Protein AF-E1IDQ9-F1 (afdb_monomer)

Foldseek 3Di:
DKDWDQDPVQWIKIKDKDFPPDPAPWKAKAKPVQQLARPPWTFDDDPTIGITIDTGHFPEEMEIWMDGPVHDIHQPDDPCPPDPPDDDDRYHYHYDDPVVSVVSNVVD

Nearest PDB structures (foldseek):
  4aee-assembly1_A  TM=8.688E-01  e=1.301E-02  Staphylothermus marinus
  4aef-assembly1_A  TM=7.727E-01  e=9.274E-02  Pyrococcus furiosus
  6l7e-assembly1_B  TM=5.095E-01  e=9.444E-01  Photorhabdus luminescens
  7a3s-assembly1_A-2  TM=4.352E-01  e=3.295E+00  Dengue virus 3 Philippines/H87/1956
  5omz-assembly1_A  TM=4.041E-01  e=3.105E+00  Zika virus

pLDDT: mean 88.4, std 11.55, range [47.47, 97.19]

Secondary structure (DSSP, 8-state):
-EEEEE-TTSEEEEEEEEETTS--S-EEEEEGGGTT-SSS-BPEE-SSEEEEEEEEETT-EEEEEEEETTTEEE-------PPTTPPPPSSEEEEPPHHHHHHHHHT-

Structure (mmCIF, N/CA/C/O backbone):
data_AF-E1IDQ9-F1
#
_entry.id   AF-E1IDQ9-F1
#
loop_
_atom_site.group_PDB
_atom_site.id
_atom_site.type_symbol
_atom_site.label_atom_id
_atom_site.label_alt_id
_atom_site.label_comp_id
_atom_site.label_asym_id
_atom_site.label_entity_id
_atom_site.label_seq_id
_atom_site.pdbx_PDB_ins_code
_atom_site.Cartn_x
_atom_site.Cartn_y
_atom_site.Cartn_z
_atom_site.occupancy
_atom_site.B_iso_or_equiv
_atom_site.auth_seq_id
_atom_site.auth_comp_id
_atom_site.auth_asym_id
_atom_site.auth_atom_id
_atom_site.pdbx_PDB_model_num
ATOM 1 N N . MET A 1 1 ? 6.573 6.480 0.973 1.00 85.88 1 MET A N 1
ATOM 2 C CA . MET A 1 1 ? 5.813 7.313 1.951 1.00 85.88 1 MET A CA 1
ATOM 3 C C . MET A 1 1 ? 4.349 6.879 2.018 1.00 85.88 1 MET A C 1
ATOM 5 O O . MET A 1 1 ? 3.839 6.357 1.033 1.00 85.88 1 MET A O 1
ATOM 9 N N . ILE A 1 2 ? 3.665 7.122 3.141 1.00 89.81 2 ILE A N 1
ATOM 10 C CA . ILE A 1 2 ? 2.228 6.842 3.305 1.00 89.81 2 ILE A CA 1
ATOM 11 C C . ILE A 1 2 ? 1.517 8.106 3.791 1.00 89.81 2 ILE A C 1
ATOM 13 O O . ILE A 1 2 ? 1.965 8.728 4.752 1.00 89.81 2 ILE A O 1
ATOM 17 N N . LEU A 1 3 ? 0.406 8.467 3.147 1.00 90.31 3 LEU A N 1
ATOM 18 C CA . LEU A 1 3 ? -0.467 9.569 3.564 1.00 90.31 3 LEU A CA 1
ATOM 19 C C . LEU A 1 3 ? -1.819 9.023 4.013 1.00 90.31 3 LEU A C 1
ATOM 21 O O . LEU A 1 3 ? -2.325 8.067 3.430 1.00 90.31 3 LEU A O 1
ATOM 25 N N . GLN A 1 4 ? -2.414 9.643 5.029 1.00 92.81 4 GLN A N 1
ATOM 26 C CA . GLN A 1 4 ? -3.706 9.235 5.575 1.00 92.81 4 GLN A CA 1
ATOM 27 C C . GLN A 1 4 ? -4.637 10.438 5.674 1.00 92.81 4 GLN A C 1
ATOM 29 O O . GLN A 1 4 ? -4.255 11.474 6.216 1.00 92.81 4 GLN A O 1
ATOM 34 N N . LEU A 1 5 ? -5.856 10.286 5.162 1.00 92.81 5 LEU A N 1
ATOM 35 C CA . LEU A 1 5 ? -6.905 11.296 5.216 1.00 92.81 5 LEU A CA 1
ATOM 36 C C . LEU A 1 5 ? -8.163 10.684 5.852 1.00 92.81 5 LEU A C 1
ATOM 38 O O . LEU A 1 5 ? -8.767 9.803 5.234 1.00 92.81 5 LEU A O 1
ATOM 42 N N . PRO A 1 6 ? -8.569 11.126 7.056 1.00 93.62 6 PRO A N 1
ATOM 43 C CA . PRO A 1 6 ? -9.844 10.730 7.644 1.00 93.62 6 PRO A CA 1
ATOM 44 C C . PRO A 1 6 ? -11.011 11.110 6.730 1.00 93.62 6 PRO A C 1
ATOM 46 O O . PRO A 1 6 ? -11.033 12.202 6.158 1.00 93.62 6 PRO A O 1
ATOM 49 N N . LEU A 1 7 ? -11.980 10.213 6.599 1.00 94.31 7 LEU A N 1
ATOM 50 C CA . LEU A 1 7 ? -13.176 10.405 5.791 1.00 94.31 7 LEU A CA 1
ATOM 51 C C . LEU A 1 7 ? -14.397 10.689 6.684 1.00 94.31 7 LEU A C 1
ATOM 53 O O . LEU A 1 7 ? -14.427 10.266 7.841 1.00 94.31 7 LEU A O 1
ATOM 57 N N . PRO A 1 8 ? -15.445 11.360 6.162 1.00 95.38 8 PRO A N 1
ATOM 58 C CA . PRO A 1 8 ? -16.647 11.674 6.942 1.00 95.38 8 PRO A CA 1
ATOM 59 C C . PRO A 1 8 ? -17.394 10.449 7.490 1.00 95.38 8 PRO A C 1
ATOM 61 O O . PRO A 1 8 ? -18.164 10.578 8.435 1.00 95.38 8 PRO A O 1
ATOM 64 N N . ASN A 1 9 ? -17.187 9.272 6.896 1.00 94.12 9 ASN A N 1
ATOM 65 C CA . ASN A 1 9 ? -17.813 8.015 7.306 1.00 94.12 9 ASN A CA 1
ATOM 66 C C . ASN A 1 9 ? -17.052 7.282 8.430 1.00 94.12 9 ASN A C 1
ATOM 68 O O . ASN A 1 9 ? -17.475 6.202 8.825 1.00 94.12 9 ASN A O 1
ATOM 72 N N . GLY A 1 10 ? -15.943 7.842 8.927 1.00 92.94 10 GLY A N 1
ATOM 73 C CA . GLY A 1 10 ? -15.105 7.229 9.962 1.00 92.94 10 GLY A CA 1
ATOM 74 C C . GLY A 1 10 ? -13.993 6.318 9.434 1.00 92.94 10 GLY A C 1
ATOM 75 O O . GLY A 1 10 ? -13.118 5.939 10.210 1.00 92.94 10 GLY A O 1
ATOM 76 N N . ASP A 1 11 ? -13.970 6.014 8.134 1.00 96.31 11 ASP A N 1
ATOM 77 C CA . ASP A 1 11 ? -12.841 5.327 7.504 1.00 96.31 11 ASP A CA 1
ATOM 78 C C . ASP A 1 11 ? -11.698 6.303 7.195 1.00 96.31 11 ASP A C 1
ATOM 80 O O . ASP A 1 11 ? -11.785 7.520 7.386 1.00 96.31 11 ASP A O 1
ATOM 84 N N . VAL A 1 12 ? -10.598 5.763 6.684 1.00 96.38 12 VAL A N 1
ATOM 85 C CA . VAL A 1 12 ? -9.394 6.512 6.345 1.00 96.38 12 VAL A CA 1
ATOM 86 C C . VAL A 1 12 ? -8.981 6.170 4.922 1.00 96.38 12 VAL A C 1
ATOM 88 O O . VAL A 1 12 ? -8.746 5.010 4.584 1.00 96.38 12 VAL A O 1
ATOM 91 N N . ALA A 1 13 ? -8.849 7.193 4.081 1.00 96.62 13 ALA A N 1
ATOM 92 C CA . ALA A 1 13 ? -8.197 7.052 2.789 1.00 96.62 13 ALA A CA 1
ATOM 93 C C . ALA A 1 13 ? -6.678 7.020 2.994 1.00 96.62 13 ALA A C 1
ATOM 95 O O . ALA A 1 13 ? -6.083 8.006 3.434 1.00 96.62 13 ALA A O 1
ATOM 96 N N . VAL A 1 14 ? -6.055 5.893 2.660 1.00 95.50 14 VAL A N 1
ATOM 97 C CA . VAL A 1 14 ? -4.614 5.663 2.775 1.00 95.50 14 VAL A CA 1
ATOM 98 C C . VAL A 1 14 ? -3.994 5.654 1.383 1.00 95.50 14 VAL A C 1
ATOM 100 O O . VAL A 1 14 ? -4.370 4.848 0.531 1.00 95.50 14 VAL A O 1
ATOM 103 N N . TYR A 1 15 ? -3.044 6.556 1.154 1.00 94.19 15 TYR A N 1
ATOM 104 C CA . TYR A 1 15 ? -2.286 6.662 -0.089 1.00 94.19 15 TYR A CA 1
ATOM 105 C C . TYR A 1 15 ? -0.882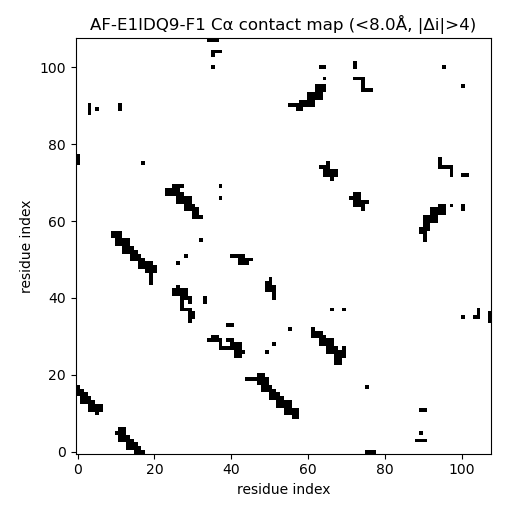 6.114 0.130 1.00 94.19 15 TYR A C 1
ATOM 107 O O . TYR A 1 15 ? -0.113 6.649 0.931 1.00 94.19 15 TYR A O 1
ATOM 115 N N . PHE A 1 16 ? -0.550 5.063 -0.605 1.00 93.88 16 PHE A N 1
ATOM 116 C CA . PHE A 1 16 ? 0.779 4.475 -0.662 1.00 93.88 16 PHE A CA 1
ATOM 117 C C . PHE A 1 16 ? 1.523 5.095 -1.826 1.00 93.88 16 PHE A C 1
ATOM 119 O O . PHE A 1 16 ? 0.989 5.126 -2.934 1.00 93.88 16 PHE A O 1
ATOM 126 N N . ARG A 1 17 ? 2.736 5.590 -1.579 1.00 92.38 17 ARG A N 1
ATOM 127 C CA . ARG A 1 17 ? 3.550 6.247 -2.600 1.00 92.38 17 ARG A CA 1
ATOM 128 C C . ARG A 1 17 ? 4.982 5.750 -2.591 1.00 92.38 17 ARG A C 1
ATOM 130 O O . ARG A 1 17 ? 5.631 5.784 -1.542 1.00 92.38 17 ARG A O 1
ATOM 137 N N . LEU A 1 18 ? 5.481 5.407 -3.772 1.00 91.50 18 LEU A N 1
ATOM 138 C CA . LEU A 1 18 ? 6.899 5.171 -4.035 1.00 91.50 18 LEU A CA 1
ATOM 139 C C . LEU A 1 18 ? 7.414 6.192 -5.055 1.00 91.50 18 LEU A C 1
ATOM 141 O O . LEU A 1 18 ? 6.658 6.548 -5.958 1.00 91.50 18 LEU A O 1
ATOM 145 N N . PRO A 1 19 ? 8.657 6.690 -4.936 1.00 92.06 19 PRO A N 1
ATOM 146 C CA . PRO A 1 19 ? 9.228 7.608 -5.922 1.00 92.06 19 PRO A CA 1
ATOM 147 C C . PRO A 1 19 ? 9.181 7.025 -7.338 1.00 92.06 19 PRO A C 1
ATOM 149 O O . PRO A 1 19 ? 9.529 5.866 -7.535 1.00 92.06 19 PRO A O 1
ATOM 152 N N . ALA A 1 20 ? 8.812 7.832 -8.335 1.00 91.88 20 ALA A N 1
ATOM 153 C CA . ALA A 1 20 ? 8.865 7.434 -9.748 1.00 91.88 20 ALA A CA 1
ATOM 154 C C . ALA A 1 20 ? 10.305 7.258 -10.272 1.00 91.88 20 ALA A C 1
ATOM 156 O O . ALA A 1 20 ? 10.503 6.765 -11.374 1.00 91.88 20 ALA A O 1
ATOM 157 N N . THR A 1 21 ? 11.317 7.644 -9.487 1.00 90.94 21 THR A N 1
ATOM 158 C CA . THR A 1 21 ? 12.738 7.475 -9.821 1.00 90.94 21 THR A CA 1
ATOM 159 C C . THR A 1 21 ? 13.237 6.040 -9.666 1.00 90.94 21 THR A C 1
ATOM 161 O O . THR A 1 21 ? 14.367 5.759 -10.061 1.00 90.94 21 THR A O 1
ATOM 164 N N . ILE A 1 22 ? 12.454 5.144 -9.054 1.00 89.38 22 ILE A N 1
ATOM 165 C CA . ILE A 1 22 ? 12.795 3.719 -9.040 1.00 89.38 22 ILE A CA 1
ATOM 166 C C . ILE A 1 22 ? 12.656 3.162 -10.458 1.00 89.38 22 ILE A C 1
ATOM 168 O O . ILE A 1 22 ? 11.694 3.474 -11.159 1.00 89.38 22 ILE A O 1
ATOM 172 N N . TRP A 1 23 ? 13.607 2.330 -10.875 1.00 89.06 23 TRP A N 1
ATOM 173 C CA . TRP A 1 23 ? 13.472 1.589 -12.123 1.00 89.06 23 TRP A CA 1
ATOM 174 C C . TRP A 1 23 ? 12.482 0.448 -11.891 1.00 89.06 23 TRP A C 1
ATOM 176 O O . TRP A 1 23 ? 12.806 -0.502 -11.184 1.00 89.06 23 TRP A O 1
ATOM 186 N N . ALA A 1 24 ? 11.278 0.580 -12.440 1.00 92.50 24 ALA A N 1
ATOM 187 C CA . ALA A 1 24 ? 10.216 -0.413 -12.351 1.00 92.50 24 ALA A CA 1
ATOM 188 C C . ALA A 1 24 ? 9.287 -0.290 -13.563 1.00 92.50 24 ALA A C 1
ATOM 190 O O . ALA A 1 24 ? 8.926 0.824 -13.948 1.00 92.50 24 ALA A O 1
ATOM 191 N N . ASP A 1 25 ? 8.846 -1.416 -14.111 1.00 93.38 25 ASP A N 1
ATOM 192 C CA . ASP A 1 25 ? 7.761 -1.484 -15.094 1.00 93.38 25 ASP A CA 1
ATOM 193 C C . ASP A 1 25 ? 6.401 -1.661 -14.403 1.00 93.38 25 ASP A C 1
ATOM 195 O O . ASP A 1 25 ? 5.371 -1.160 -14.866 1.00 93.38 25 ASP A O 1
ATOM 199 N N . LYS A 1 26 ? 6.382 -2.374 -13.271 1.00 94.75 26 LYS A N 1
ATOM 200 C CA . LYS A 1 26 ? 5.191 -2.623 -12.460 1.00 94.75 26 LYS A CA 1
ATOM 201 C C . LYS A 1 26 ? 5.512 -2.529 -10.982 1.00 94.75 26 LYS A C 1
ATOM 203 O O . LYS A 1 26 ? 6.501 -3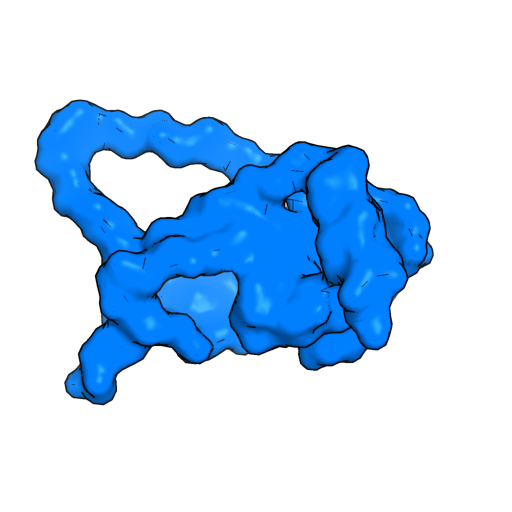.068 -10.498 1.00 94.75 26 LYS A O 1
ATOM 208 N N . VAL A 1 27 ? 4.580 -1.952 -10.235 1.00 95.44 27 VAL A N 1
ATOM 209 C CA . VAL A 1 27 ? 4.630 -1.949 -8.776 1.00 95.44 27 VAL A CA 1
ATOM 210 C C . VAL A 1 27 ? 3.289 -2.420 -8.235 1.00 95.44 27 VAL A C 1
ATOM 212 O O . VAL A 1 27 ? 2.238 -1.897 -8.605 1.00 95.44 27 VAL A O 1
ATOM 215 N N . GLN A 1 28 ? 3.324 -3.421 -7.365 1.00 96.25 28 GLN A N 1
ATOM 216 C CA . GLN A 1 28 ? 2.159 -4.010 -6.716 1.00 96.25 28 GLN A CA 1
ATOM 217 C C . GLN A 1 28 ? 2.210 -3.704 -5.226 1.00 96.25 28 GLN A C 1
ATOM 219 O O . GLN A 1 28 ? 3.242 -3.877 -4.575 1.00 96.25 28 GLN A O 1
ATOM 224 N N . LEU A 1 29 ? 1.084 -3.263 -4.681 1.00 96.12 29 LEU A N 1
ATOM 225 C CA . LEU A 1 29 ? 0.901 -3.122 -3.248 1.00 96.12 29 LEU A CA 1
ATOM 226 C C . LEU A 1 29 ? 0.302 -4.424 -2.701 1.00 96.12 29 LEU A C 1
ATOM 228 O O . LEU A 1 29 ? -0.757 -4.863 -3.142 1.00 96.12 29 LEU A O 1
ATOM 232 N N . VAL A 1 30 ? 0.963 -5.042 -1.727 1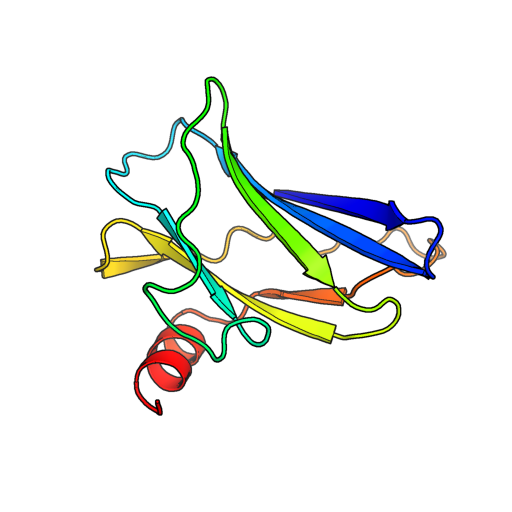.00 95.75 30 VAL A N 1
ATOM 233 C CA . VAL A 1 30 ? 0.579 -6.355 -1.191 1.00 95.75 30 VAL A CA 1
ATOM 234 C C . VAL A 1 30 ? 0.413 -6.256 0.318 1.00 95.75 30 VAL A C 1
ATOM 236 O O . VAL A 1 30 ? 1.259 -5.666 0.984 1.00 95.75 30 VAL A O 1
ATOM 239 N N . GLY A 1 31 ? -0.659 -6.811 0.886 1.00 95.12 31 GLY A N 1
ATOM 240 C CA . GLY A 1 31 ? -0.847 -6.763 2.335 1.00 95.12 31 GLY A CA 1
ATOM 241 C C . GLY A 1 31 ? -2.136 -7.395 2.841 1.00 95.12 31 GLY A C 1
ATOM 242 O O . GLY A 1 31 ? -2.884 -8.035 2.104 1.00 95.12 31 GLY A O 1
ATOM 243 N N . ASP A 1 32 ? -2.418 -7.195 4.125 1.00 95.62 32 ASP A N 1
ATOM 244 C CA . ASP A 1 32 ? -3.577 -7.807 4.790 1.00 95.62 32 ASP A CA 1
ATOM 245 C C . ASP A 1 32 ? -4.910 -7.418 4.116 1.00 95.62 32 ASP A C 1
ATOM 247 O O . ASP A 1 32 ? -5.791 -8.259 3.944 1.00 95.62 32 ASP A O 1
ATOM 251 N N . PHE A 1 33 ? -5.029 -6.171 3.648 1.00 95.25 33 PHE A N 1
ATOM 252 C CA . PHE A 1 33 ? -6.224 -5.621 2.986 1.00 95.25 33 PHE A CA 1
ATOM 253 C C . PHE A 1 33 ? -6.582 -6.295 1.653 1.00 95.25 33 PHE A C 1
ATOM 255 O O . PHE A 1 33 ? -7.731 -6.216 1.229 1.00 95.25 33 PHE A O 1
ATOM 262 N N . ASN A 1 34 ? -5.627 -6.944 0.980 1.00 95.38 34 ASN A N 1
ATOM 263 C CA . ASN A 1 34 ? -5.871 -7.684 -0.262 1.00 95.38 34 ASN A CA 1
ATOM 264 C C . ASN A 1 34 ? -5.537 -9.174 -0.131 1.00 95.38 34 ASN A C 1
ATOM 266 O O . ASN A 1 34 ? -5.397 -9.875 -1.134 1.00 95.38 34 ASN A O 1
ATOM 270 N N . GLY A 1 35 ? -5.398 -9.660 1.106 1.00 94.81 35 GLY A N 1
ATOM 271 C CA . GLY A 1 35 ? -5.088 -11.054 1.378 1.00 94.81 35 GLY A CA 1
ATOM 272 C C . GLY A 1 35 ? -3.735 -11.500 0.834 1.00 94.81 35 GLY A C 1
ATOM 273 O O . GLY A 1 35 ? -3.613 -12.659 0.458 1.00 94.81 35 GLY A O 1
ATOM 274 N N . TRP A 1 36 ? -2.747 -10.605 0.784 1.00 94.88 36 TRP A N 1
ATOM 275 C CA . TRP A 1 36 ? -1.402 -10.873 0.265 1.00 94.88 36 TRP A CA 1
ATOM 276 C C . TRP A 1 36 ? -1.344 -11.259 -1.220 1.00 94.88 36 TRP A C 1
ATOM 278 O O . TRP A 1 36 ? -0.375 -11.867 -1.670 1.00 94.88 36 TRP A O 1
ATOM 288 N N . SER A 1 37 ? -2.348 -10.860 -2.004 1.00 94.62 37 SER A N 1
ATOM 289 C CA . SER A 1 37 ? -2.336 -11.055 -3.455 1.00 94.62 37 SER A CA 1
ATOM 290 C C . SER A 1 37 ? -1.327 -10.130 -4.137 1.00 94.62 37 SER A C 1
ATOM 292 O O . SER A 1 37 ? -1.360 -8.911 -3.962 1.00 94.62 37 SER A O 1
ATOM 294 N N . THR A 1 38 ? -0.473 -10.708 -4.983 1.00 94.12 38 THR A N 1
ATOM 295 C CA . THR A 1 38 ? 0.536 -9.985 -5.773 1.00 94.12 38 THR A CA 1
ATOM 296 C C . THR A 1 38 ? -0.031 -9.298 -7.015 1.00 94.12 38 THR A C 1
ATOM 298 O O . THR A 1 38 ? 0.713 -8.639 -7.729 1.00 94.12 38 THR A O 1
ATOM 301 N N . GLN A 1 39 ? -1.331 -9.446 -7.290 1.00 93.81 39 GLN A N 1
ATOM 302 C CA . GLN A 1 39 ? -1.973 -8.914 -8.501 1.00 93.81 39 GLN A CA 1
ATOM 303 C C . GLN A 1 39 ? -3.205 -8.048 -8.206 1.00 93.81 39 GLN A C 1
ATOM 305 O O . GLN A 1 39 ? -3.707 -7.364 -9.095 1.00 93.81 39 GLN A O 1
ATOM 310 N N . ALA A 1 40 ? -3.724 -8.078 -6.974 1.00 95.56 40 ALA A N 1
ATOM 311 C CA . ALA A 1 40 ? -4.992 -7.430 -6.642 1.00 95.56 40 ALA A CA 1
ATOM 312 C C . ALA A 1 40 ? -4.912 -5.898 -6.581 1.00 95.56 40 ALA A C 1
ATOM 314 O O . ALA A 1 40 ? -5.930 -5.231 -6.770 1.00 95.56 40 ALA A O 1
ATOM 315 N N . THR A 1 41 ? -3.732 -5.333 -6.310 1.00 96.31 41 THR A N 1
ATOM 316 C CA . THR A 1 41 ? -3.582 -3.890 -6.072 1.00 96.31 41 THR A CA 1
ATOM 317 C C . THR A 1 41 ? -2.378 -3.312 -6.830 1.00 96.31 41 THR A C 1
ATOM 319 O O . THR A 1 4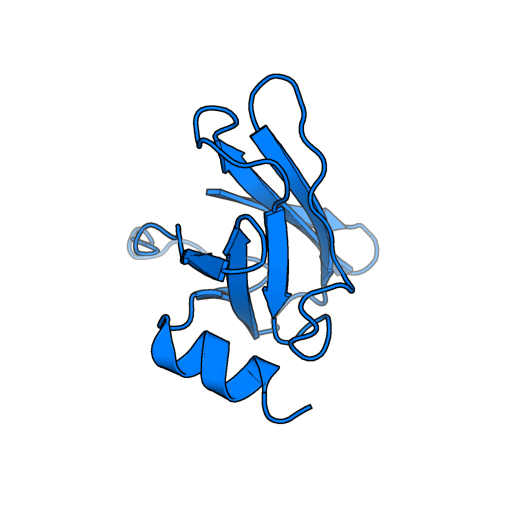1 ? -1.364 -2.972 -6.212 1.00 96.31 41 THR A O 1
ATOM 322 N N . PRO A 1 42 ? -2.472 -3.159 -8.165 1.00 96.75 42 PRO A N 1
ATOM 323 C CA . PRO A 1 42 ? -1.446 -2.473 -8.943 1.00 96.75 42 PRO A CA 1
ATOM 324 C C . PRO A 1 42 ? -1.384 -0.984 -8.582 1.00 96.75 42 PRO A C 1
ATOM 326 O O . PRO A 1 42 ? -2.413 -0.312 -8.464 1.00 96.75 42 PRO A O 1
ATOM 329 N N . MET A 1 43 ? -0.172 -0.453 -8.443 1.00 96.75 43 MET A N 1
ATOM 330 C CA . MET A 1 43 ? 0.069 0.979 -8.293 1.00 96.75 43 MET A CA 1
ATOM 331 C C . MET A 1 43 ? 0.101 1.654 -9.666 1.00 96.75 43 MET A C 1
ATOM 333 O O . MET A 1 43 ? 0.551 1.079 -10.657 1.00 96.75 43 MET A O 1
ATOM 337 N N . ARG A 1 44 ? -0.370 2.899 -9.732 1.00 97.00 44 ARG A N 1
ATOM 338 C CA . ARG A 1 44 ? -0.343 3.722 -10.946 1.00 97.00 44 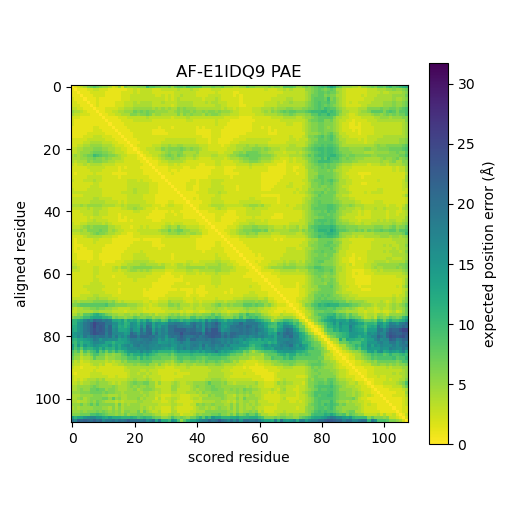ARG A CA 1
ATOM 339 C C . ARG A 1 44 ? 0.873 4.637 -10.931 1.00 97.00 44 ARG A C 1
ATOM 341 O O . ARG A 1 44 ? 1.061 5.363 -9.960 1.00 97.00 44 ARG A O 1
ATOM 348 N N . LEU A 1 45 ? 1.655 4.635 -12.007 1.00 96.12 45 LEU A N 1
ATOM 349 C CA . LEU A 1 45 ? 2.736 5.597 -12.207 1.00 96.12 45 LEU A CA 1
ATOM 350 C C . LEU A 1 45 ? 2.159 6.974 -12.564 1.00 96.12 45 LEU A C 1
ATOM 352 O O . LEU A 1 45 ? 1.441 7.113 -13.553 1.00 96.12 45 LEU A O 1
ATOM 356 N N . GLY A 1 46 ? 2.464 7.980 -11.749 1.00 92.94 46 GLY A N 1
ATOM 357 C CA . GLY A 1 46 ? 2.273 9.396 -12.059 1.00 92.94 46 GLY A CA 1
ATOM 358 C C . GLY A 1 46 ? 3.607 10.104 -12.299 1.00 92.94 46 GLY A C 1
ATOM 359 O O . GLY A 1 46 ? 4.657 9.473 -12.337 1.00 92.94 46 GLY A O 1
ATOM 360 N N . GLU A 1 47 ? 3.577 11.435 -12.406 1.00 91.88 47 GLU A N 1
ATOM 361 C CA . GLU A 1 47 ? 4.772 12.240 -12.722 1.00 91.88 47 GLU A CA 1
ATOM 362 C C . GLU A 1 47 ? 5.906 12.078 -11.701 1.00 91.88 47 GLU A C 1
ATOM 364 O O . GLU A 1 47 ? 7.074 12.024 -12.069 1.00 91.88 47 GLU A O 1
ATOM 369 N N . ASN A 1 48 ? 5.561 11.995 -10.413 1.00 93.06 48 ASN A N 1
ATOM 370 C CA . ASN A 1 48 ? 6.541 11.985 -9.323 1.00 93.06 48 ASN A CA 1
ATOM 371 C C . ASN A 1 48 ? 6.542 10.685 -8.513 1.00 93.06 48 ASN A C 1
ATOM 373 O O . ASN A 1 48 ? 7.524 10.382 -7.835 1.00 93.06 48 ASN A O 1
ATOM 377 N N . TYR A 1 49 ? 5.442 9.927 -8.548 1.00 94.75 49 TYR A N 1
ATOM 378 C CA . TYR A 1 49 ? 5.249 8.767 -7.685 1.00 94.75 49 TYR A CA 1
ATOM 379 C C . TYR A 1 49 ? 4.444 7.668 -8.370 1.00 94.75 49 TYR A C 1
ATOM 381 O O . TYR A 1 49 ? 3.496 7.948 -9.103 1.00 94.75 49 TYR A O 1
ATOM 389 N N . TRP A 1 50 ? 4.760 6.425 -8.025 1.00 95.38 50 TRP A N 1
ATOM 390 C CA . TRP A 1 50 ? 3.809 5.322 -8.058 1.00 95.38 50 TRP A CA 1
ATOM 391 C C . TRP A 1 50 ? 2.815 5.497 -6.916 1.00 95.38 50 TRP A C 1
ATOM 393 O O . TRP A 1 50 ? 3.239 5.732 -5.784 1.00 95.38 50 TRP A O 1
ATOM 403 N N . GLU A 1 51 ? 1.515 5.355 -7.171 1.00 95.44 51 GLU A N 1
ATOM 404 C CA . GLU A 1 51 ? 0.474 5.537 -6.157 1.00 95.44 51 GLU A CA 1
ATOM 405 C C . GLU A 1 51 ? -0.580 4.421 -6.161 1.00 95.44 51 GLU A C 1
ATOM 407 O O . GLU A 1 51 ? -1.072 4.003 -7.210 1.00 95.44 51 GLU A O 1
ATOM 412 N N . ALA A 1 52 ? -0.980 3.983 -4.966 1.00 96.44 52 ALA A N 1
ATOM 413 C CA . ALA A 1 52 ? -2.213 3.234 -4.739 1.00 96.44 52 ALA A CA 1
ATOM 414 C C . ALA A 1 52 ? -3.012 3.875 -3.602 1.00 96.44 52 ALA A C 1
ATOM 416 O O . ALA A 1 52 ? -2.450 4.314 -2.597 1.00 96.44 52 ALA A O 1
ATOM 417 N N . LYS A 1 53 ? -4.336 3.905 -3.758 1.00 96.44 53 LYS A N 1
ATOM 418 C CA . LYS A 1 53 ? -5.274 4.440 -2.770 1.00 96.44 53 LYS A CA 1
ATOM 419 C C . LYS A 1 53 ? -6.161 3.321 -2.245 1.00 96.44 53 LYS A C 1
ATOM 421 O O . LYS A 1 53 ? -6.822 2.648 -3.032 1.00 96.44 53 LYS A O 1
ATOM 426 N N . LEU A 1 54 ? -6.230 3.189 -0.925 1.00 96.81 54 LEU A N 1
ATOM 427 C CA . LEU A 1 54 ? -7.123 2.269 -0.225 1.00 96.81 54 LEU A CA 1
ATOM 428 C C . LEU A 1 54 ? -8.028 3.034 0.739 1.00 96.81 54 LEU A C 1
ATOM 430 O O . LEU A 1 54 ? -7.659 4.098 1.229 1.00 96.81 54 LEU A O 1
ATOM 434 N N . THR A 1 55 ? -9.207 2.485 1.015 1.00 97.19 55 THR A N 1
ATOM 435 C CA . THR A 1 55 ? -10.062 2.934 2.123 1.00 97.19 55 THR A CA 1
ATOM 436 C C . THR A 1 55 ? -10.003 1.856 3.192 1.00 97.19 55 THR A C 1
ATOM 438 O O . THR A 1 55 ? -10.339 0.711 2.903 1.00 97.19 55 THR A O 1
ATOM 441 N N . LEU A 1 56 ? -9.505 2.201 4.377 1.00 96.44 56 LEU A N 1
ATOM 442 C CA . LEU A 1 56 ? -9.266 1.273 5.482 1.00 96.44 56 LEU A CA 1
ATOM 443 C C . LEU A 1 56 ? -9.974 1.766 6.745 1.00 96.44 56 LEU A C 1
ATOM 445 O O . LEU A 1 56 ? -10.171 2.970 6.920 1.00 96.44 56 LEU A O 1
ATOM 449 N N . HIS A 1 57 ? -10.324 0.839 7.632 1.00 96.38 57 HIS A N 1
ATOM 450 C CA . HIS A 1 57 ? -11.000 1.172 8.881 1.00 96.38 57 HIS A CA 1
ATOM 451 C C . HIS A 1 57 ? -10.042 1.856 9.859 1.00 96.38 57 HIS A C 1
ATOM 453 O O . HIS A 1 57 ? -8.912 1.404 10.061 1.00 96.38 57 HIS A O 1
ATOM 459 N N . ALA A 1 58 ? -10.492 2.952 10.473 1.00 93.88 58 ALA A N 1
ATOM 460 C CA . ALA A 1 58 ? -9.723 3.643 11.501 1.00 93.88 58 ALA A CA 1
ATOM 461 C C . ALA A 1 58 ? -9.501 2.746 12.732 1.00 93.88 58 ALA A C 1
ATOM 463 O O . ALA A 1 58 ? -10.354 1.944 13.100 1.00 93.88 58 ALA A O 1
ATOM 464 N N . GLY A 1 59 ? -8.357 2.907 13.394 1.00 91.81 59 GLY A N 1
ATOM 465 C CA . GLY A 1 59 ? -7.963 2.146 14.583 1.00 91.81 59 GLY A CA 1
ATOM 466 C C . GLY A 1 59 ? -7.343 0.776 14.292 1.00 91.81 59 GLY A C 1
ATOM 467 O O . GLY A 1 59 ? -6.710 0.203 15.180 1.00 91.81 59 GLY A O 1
ATOM 468 N N . GLU A 1 60 ? -7.455 0.280 13.060 1.00 94.00 60 GLU A N 1
ATOM 469 C CA . GLU A 1 60 ? -6.925 -1.022 12.664 1.00 94.00 60 GLU A CA 1
ATOM 470 C C . GLU A 1 60 ? -5.429 -0.992 12.330 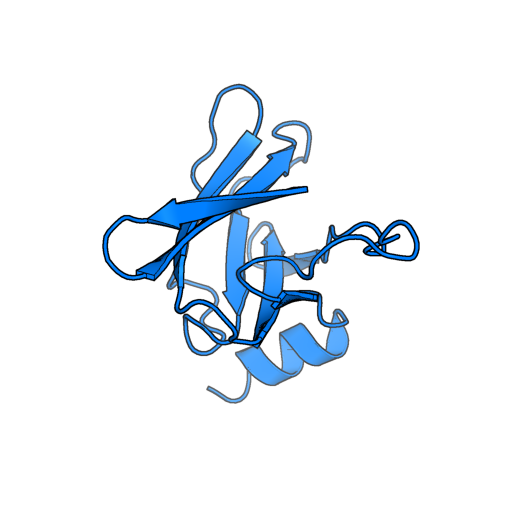1.00 94.00 60 GLU A C 1
ATOM 472 O O . GLU A 1 60 ? -4.806 0.060 12.107 1.00 94.00 60 GLU A O 1
ATOM 477 N N . ARG A 1 61 ? -4.840 -2.192 12.303 1.00 93.44 61 ARG A N 1
ATOM 478 C CA . ARG A 1 61 ? -3.447 -2.413 11.907 1.00 93.44 61 ARG A CA 1
ATOM 479 C C . ARG A 1 61 ? -3.383 -3.316 10.683 1.00 93.44 61 ARG A C 1
ATOM 481 O O . ARG A 1 61 ? -3.980 -4.385 10.688 1.00 93.44 61 ARG A O 1
ATOM 488 N N . TYR A 1 62 ? -2.595 -2.921 9.688 1.00 93.31 62 TYR A N 1
ATOM 489 C CA . TYR A 1 62 ? -2.389 -3.701 8.469 1.00 93.31 62 TYR A CA 1
ATOM 490 C C . TYR A 1 62 ? -0.903 -3.865 8.177 1.00 93.31 62 TYR A C 1
ATOM 492 O O . TYR A 1 62 ? -0.140 -2.897 8.176 1.00 93.31 62 TYR A O 1
ATOM 500 N N . CYS A 1 63 ? -0.503 -5.095 7.888 1.00 93.19 63 CYS A N 1
ATOM 501 C CA . CYS A 1 63 ? 0.808 -5.429 7.362 1.00 93.19 63 CYS A CA 1
ATOM 502 C C . CYS A 1 63 ? 0.832 -5.252 5.838 1.00 93.19 63 CYS A C 1
ATOM 504 O O . CYS A 1 63 ? -0.151 -5.576 5.164 1.00 93.19 63 CYS A O 1
ATOM 506 N N . TYR A 1 64 ? 1.945 -4.761 5.291 1.00 94.00 64 TYR A N 1
ATOM 507 C CA . TYR A 1 64 ? 2.090 -4.553 3.850 1.00 94.00 64 TYR A CA 1
ATOM 508 C C . TYR A 1 64 ? 3.545 -4.653 3.365 1.00 94.00 64 TYR A C 1
ATOM 510 O O . TYR A 1 64 ? 4.489 -4.558 4.151 1.00 94.00 64 TYR A O 1
ATOM 518 N N . ALA A 1 65 ? 3.704 -4.805 2.052 1.00 93.12 65 ALA A N 1
ATOM 519 C CA . ALA A 1 65 ? 4.951 -4.676 1.309 1.00 93.12 65 ALA A CA 1
ATOM 520 C C . ALA A 1 65 ? 4.674 -4.202 -0.132 1.00 93.12 65 ALA A C 1
ATOM 522 O O . ALA A 1 65 ? 3.536 -4.249 -0.610 1.00 93.12 65 ALA A O 1
ATOM 523 N N . TYR A 1 66 ? 5.722 -3.767 -0.828 1.00 93.69 66 TYR A N 1
ATOM 524 C CA . TYR A 1 66 ? 5.699 -3.498 -2.264 1.00 93.69 66 TYR A CA 1
ATOM 525 C C . TYR A 1 66 ? 6.387 -4.637 -3.016 1.00 93.69 66 TYR A C 1
ATOM 527 O O . TYR A 1 66 ? 7.402 -5.161 -2.555 1.00 93.69 66 TYR A O 1
ATOM 535 N N . LEU A 1 67 ? 5.855 -4.992 -4.180 1.00 94.69 67 LEU A N 1
ATOM 536 C CA . LEU A 1 67 ? 6.460 -5.941 -5.108 1.00 94.69 67 LEU A CA 1
ATOM 537 C C . LEU A 1 67 ? 6.697 -5.245 -6.450 1.00 94.69 67 LEU A C 1
ATOM 539 O O . LEU A 1 67 ? 5.752 -4.821 -7.114 1.00 94.69 67 LEU A O 1
ATOM 543 N N . ILE A 1 68 ? 7.965 -5.114 -6.812 1.00 94.44 68 ILE A N 1
ATOM 544 C CA . ILE A 1 68 ? 8.467 -4.454 -8.011 1.00 94.44 68 ILE A CA 1
ATOM 545 C C . ILE A 1 68 ? 8.761 -5.527 -9.058 1.00 94.44 68 ILE A C 1
ATOM 547 O O . ILE A 1 68 ? 9.386 -6.543 -8.749 1.00 94.44 68 ILE A O 1
ATOM 551 N N . ASP A 1 69 ? 8.256 -5.321 -10.272 1.00 93.88 69 ASP A N 1
ATOM 552 C CA . ASP A 1 69 ? 8.467 -6.185 -11.440 1.00 93.88 69 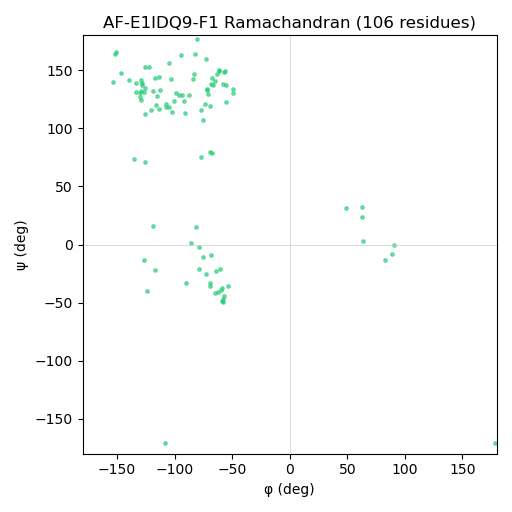ASP A CA 1
ATOM 553 C C . ASP A 1 69 ? 8.224 -7.676 -11.167 1.00 93.88 69 ASP A C 1
ATOM 555 O O . ASP A 1 69 ? 8.850 -8.552 -11.754 1.00 93.88 69 ASP A O 1
ATOM 559 N N . GLU A 1 70 ? 7.293 -7.966 -10.250 1.00 90.44 70 GLU A N 1
ATOM 560 C CA . GLU A 1 70 ? 6.889 -9.318 -9.834 1.00 90.44 70 GLU A CA 1
ATOM 561 C C . GLU A 1 70 ? 8.003 -10.147 -9.151 1.00 90.44 70 GLU A C 1
ATOM 563 O O . GLU A 1 70 ? 7.756 -11.282 -8.738 1.00 90.44 70 GLU A O 1
ATOM 568 N N . VAL A 1 71 ? 9.196 -9.577 -8.940 1.00 88.69 71 VAL A N 1
ATOM 569 C CA . VAL A 1 71 ? 10.385 -10.283 -8.423 1.00 88.69 71 VAL A CA 1
ATOM 570 C C . VAL A 1 71 ? 10.969 -9.651 -7.157 1.00 88.69 71 VAL A C 1
ATOM 572 O O . VAL A 1 71 ? 11.341 -10.365 -6.212 1.00 88.69 71 VAL A O 1
ATOM 575 N N . ASP A 1 72 ? 10.997 -8.320 -7.096 1.00 89.81 72 ASP A N 1
ATOM 576 C CA . ASP A 1 72 ? 11.731 -7.573 -6.083 1.00 89.81 72 ASP A CA 1
ATOM 577 C C . ASP A 1 72 ? 10.802 -7.037 -5.001 1.00 89.81 72 ASP A C 1
ATOM 579 O O . ASP A 1 72 ? 9.951 -6.179 -5.218 1.00 89.81 72 ASP A O 1
ATOM 583 N N . TRP A 1 73 ? 10.977 -7.550 -3.786 1.00 90.50 73 TRP A N 1
ATOM 584 C CA . TRP A 1 73 ? 10.204 -7.108 -2.633 1.00 90.50 73 TRP A CA 1
ATOM 585 C C . TRP A 1 73 ? 10.886 -5.915 -1.977 1.00 90.50 73 TRP A C 1
ATOM 587 O O . TRP A 1 73 ? 12.065 -5.973 -1.631 1.00 90.50 73 TRP A O 1
ATOM 597 N N . CYS A 1 74 ? 10.122 -4.850 -1.764 1.00 84.88 74 CYS A N 1
ATOM 598 C CA . CYS A 1 74 ? 10.585 -3.623 -1.141 1.00 84.88 74 CYS A CA 1
ATOM 599 C C . CYS A 1 74 ? 9.661 -3.231 0.011 1.00 84.88 74 CYS A C 1
ATOM 601 O O . CYS A 1 74 ? 8.435 -3.297 -0.084 1.00 84.88 74 CYS A O 1
ATOM 603 N N . THR A 1 75 ? 10.257 -2.774 1.104 1.00 78.25 75 THR A N 1
ATOM 604 C CA . THR A 1 75 ? 9.547 -2.249 2.269 1.00 78.25 75 THR A CA 1
ATOM 605 C C . THR A 1 75 ? 10.080 -0.861 2.554 1.00 78.25 75 THR A C 1
ATOM 607 O O . THR A 1 75 ? 10.820 -0.645 3.511 1.00 78.25 75 THR A O 1
ATOM 610 N N . ASP A 1 76 ? 9.746 0.083 1.676 1.00 66.00 76 ASP A N 1
ATOM 611 C CA . ASP A 1 76 ? 10.096 1.486 1.871 1.00 66.00 76 ASP A CA 1
ATOM 612 C C . ASP A 1 76 ? 9.155 2.110 2.908 1.00 66.00 76 ASP A C 1
ATOM 614 O O . ASP A 1 76 ? 8.188 2.818 2.606 1.00 66.00 76 ASP A O 1
ATOM 618 N N . SER A 1 77 ? 9.409 1.767 4.166 1.00 57.91 77 SER A N 1
ATOM 619 C CA . SER A 1 77 ? 8.940 2.542 5.296 1.00 57.91 77 SER A CA 1
ATOM 620 C C . SER A 1 77 ? 10.169 3.068 6.017 1.00 57.91 77 SER A C 1
ATOM 622 O O . SER A 1 77 ? 10.938 2.259 6.543 1.00 57.91 77 SER A O 1
ATOM 624 N N . PRO A 1 78 ? 10.346 4.393 6.145 1.00 50.66 78 PRO A N 1
ATOM 625 C CA . PRO A 1 78 ? 11.171 4.884 7.232 1.00 50.66 78 PRO A CA 1
ATOM 626 C C . PRO A 1 78 ? 10.597 4.334 8.551 1.00 50.66 78 PRO A C 1
ATOM 628 O O . PRO A 1 78 ? 9.377 4.101 8.638 1.00 50.66 78 PRO A O 1
ATOM 631 N N . PRO A 1 79 ? 11.440 4.101 9.574 1.00 47.47 79 PRO A N 1
ATOM 632 C CA . PRO A 1 79 ? 10.945 3.845 10.916 1.00 47.47 79 PRO A CA 1
ATOM 633 C C . PRO A 1 79 ? 9.927 4.935 11.227 1.00 47.47 79 PRO A C 1
ATOM 635 O O . PRO A 1 79 ? 10.170 6.108 10.933 1.00 47.47 79 PRO A O 1
ATOM 638 N N . ILE A 1 80 ? 8.769 4.565 11.769 1.00 53.97 80 ILE A N 1
ATOM 639 C CA . ILE A 1 80 ? 7.833 5.567 12.260 1.00 53.97 80 ILE A CA 1
ATOM 640 C C . ILE A 1 80 ? 8.494 6.173 13.508 1.00 53.97 80 ILE A C 1
ATOM 642 O O . ILE A 1 80 ? 8.187 5.773 14.629 1.00 53.97 80 ILE A O 1
ATOM 646 N N . GLU A 1 81 ? 9.444 7.095 13.332 1.00 49.69 81 GLU A N 1
ATOM 647 C CA . GLU A 1 81 ? 9.947 7.958 14.395 1.00 49.69 81 GLU A CA 1
ATOM 648 C C . GLU A 1 81 ? 8.796 8.889 14.765 1.00 49.69 81 GLU A C 1
ATOM 650 O O . GLU A 1 81 ? 8.666 10.023 14.305 1.00 49.69 81 GLU A O 1
ATOM 655 N N . ARG A 1 82 ? 7.857 8.357 15.547 1.00 60.59 82 ARG A N 1
ATOM 656 C CA . ARG A 1 82 ? 6.799 9.164 16.127 1.00 60.59 82 ARG A CA 1
ATOM 657 C C . ARG A 1 82 ? 7.470 10.056 17.154 1.00 60.59 82 ARG A C 1
ATOM 659 O O . ARG A 1 82 ? 8.037 9.554 18.123 1.00 60.59 82 ARG A O 1
ATOM 666 N N . ALA A 1 83 ? 7.363 11.367 16.958 1.00 57.88 83 ALA A N 1
ATOM 667 C CA . ALA A 1 83 ? 7.662 12.316 18.016 1.00 57.88 83 ALA A CA 1
ATOM 668 C C . ALA A 1 83 ? 6.914 11.879 19.286 1.00 57.88 83 ALA A C 1
ATOM 670 O O . ALA A 1 83 ? 5.718 11.560 19.240 1.00 57.88 83 ALA A O 1
ATOM 671 N N . PHE A 1 84 ? 7.632 11.807 20.405 1.00 58.53 84 PHE A N 1
ATOM 672 C CA . PHE A 1 84 ? 7.062 11.389 21.679 1.00 58.53 84 PHE A CA 1
ATOM 673 C C . PHE A 1 84 ? 5.853 12.281 22.014 1.00 58.53 84 PHE A C 1
ATOM 675 O O . PHE A 1 84 ? 5.971 13.503 22.032 1.00 58.53 84 PHE A O 1
ATOM 682 N N . GLY A 1 85 ? 4.677 11.679 22.223 1.00 65.81 85 GLY A N 1
ATOM 683 C CA . GLY A 1 85 ? 3.433 12.408 22.511 1.00 65.81 85 GLY A CA 1
ATOM 684 C C . GLY A 1 85 ? 2.574 12.804 21.301 1.00 65.81 85 GLY A C 1
ATOM 685 O O . GLY A 1 85 ? 1.498 13.363 21.498 1.00 65.81 85 GLY A O 1
ATOM 686 N N . ALA A 1 86 ? 2.969 12.487 20.062 1.00 72.56 86 ALA A N 1
ATOM 687 C CA . ALA A 1 86 ? 2.061 12.629 18.923 1.00 72.56 86 ALA A CA 1
ATOM 688 C C . ALA A 1 86 ? 0.812 11.728 19.098 1.00 72.56 86 ALA A C 1
ATOM 690 O O . ALA A 1 86 ? 0.919 10.637 19.677 1.00 72.56 86 ALA A O 1
ATOM 691 N N . PRO A 1 87 ? -0.367 12.107 18.572 1.00 77.56 87 PRO A N 1
ATOM 692 C CA . PRO A 1 87 ? -1.518 11.207 18.493 1.00 77.56 87 PRO A CA 1
ATOM 693 C C . PRO A 1 87 ? -1.238 10.067 17.497 1.00 77.56 87 PRO A C 1
ATOM 695 O O . PRO A 1 87 ? -0.515 10.286 16.513 1.00 77.56 87 PRO A O 1
ATOM 698 N N . PRO A 1 88 ? -1.701 8.827 17.762 1.00 77.88 88 PRO A N 1
ATOM 699 C CA . PRO A 1 88 ? -1.505 7.707 16.841 1.00 77.88 88 PRO A CA 1
ATOM 700 C C . PRO A 1 88 ? -2.099 8.033 15.464 1.00 77.88 88 PRO A C 1
ATOM 702 O O . PRO A 1 88 ? -3.077 8.780 15.390 1.00 77.88 88 PRO A O 1
ATOM 705 N N . PRO A 1 89 ? -1.513 7.510 14.370 1.00 84.94 89 PRO A N 1
ATOM 706 C CA . PRO A 1 89 ? -2.114 7.681 13.057 1.00 84.94 89 PRO A CA 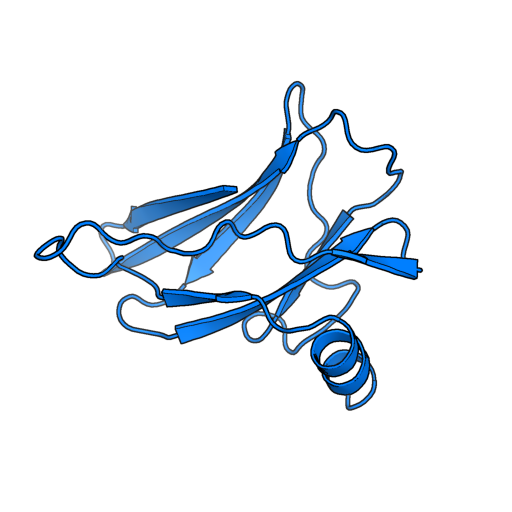1
ATOM 707 C C . PRO A 1 89 ? -3.508 7.028 13.034 1.00 84.94 89 PRO A C 1
ATOM 709 O O . PRO A 1 89 ? -3.716 6.033 13.736 1.00 84.94 89 PRO A O 1
ATOM 712 N N . PRO A 1 90 ? -4.446 7.540 12.219 1.00 89.50 90 PRO A N 1
ATOM 713 C CA . PRO A 1 90 ? -5.775 6.952 12.080 1.00 89.50 90 PRO A CA 1
ATOM 714 C C . PRO A 1 90 ? -5.760 5.456 11.730 1.00 89.50 90 PRO A C 1
ATOM 716 O O . PRO A 1 90 ? -6.599 4.717 12.228 1.00 89.50 90 PRO A O 1
ATOM 719 N N . VAL A 1 91 ? -4.796 4.999 10.925 1.00 91.06 91 VAL A N 1
ATOM 720 C CA . VAL A 1 91 ? -4.545 3.583 10.607 1.00 91.06 91 VAL A CA 1
ATOM 721 C C . VAL A 1 91 ? -3.078 3.255 10.855 1.00 91.06 91 VAL A C 1
ATOM 723 O O . VAL A 1 91 ? -2.183 4.012 10.472 1.00 91.06 91 VAL A O 1
ATOM 726 N N . THR A 1 92 ? -2.792 2.107 11.463 1.00 90.50 92 THR A N 1
ATOM 727 C CA . THR A 1 92 ? -1.406 1.656 11.645 1.00 90.50 92 THR A CA 1
ATOM 728 C C . THR A 1 92 ? -0.982 0.791 10.461 1.00 90.50 92 THR A C 1
ATOM 730 O O . THR A 1 92 ? -1.475 -0.321 10.296 1.00 90.50 92 THR A O 1
ATOM 733 N N . MET A 1 93 ? -0.035 1.274 9.657 1.00 90.12 93 MET A N 1
ATOM 734 C CA . MET A 1 93 ? 0.568 0.505 8.564 1.00 90.12 93 MET A CA 1
ATOM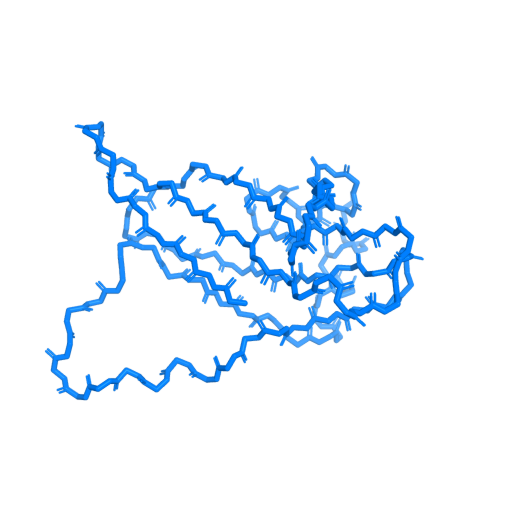 735 C C . MET A 1 93 ? 1.927 -0.037 9.000 1.00 90.12 93 MET A C 1
ATOM 737 O O . MET A 1 93 ? 2.799 0.737 9.392 1.00 90.12 93 MET A O 1
ATOM 741 N N . LEU A 1 94 ? 2.105 -1.354 8.930 1.00 89.50 94 LEU A N 1
ATOM 742 C CA . LEU A 1 94 ? 3.318 -2.041 9.362 1.00 89.50 94 LEU A CA 1
ATOM 743 C C . LEU A 1 94 ? 4.023 -2.659 8.147 1.00 89.50 94 LEU A C 1
ATOM 745 O O . LEU A 1 94 ? 3.442 -3.535 7.502 1.00 89.50 94 LEU A O 1
ATOM 749 N N . PRO A 1 95 ? 5.249 -2.232 7.802 1.00 89.75 95 PRO A N 1
ATOM 750 C CA . PRO A 1 95 ? 6.043 -2.969 6.829 1.00 89.75 95 PRO A CA 1
ATOM 751 C C . PRO A 1 95 ? 6.379 -4.353 7.403 1.00 89.75 95 PRO A C 1
ATOM 753 O O . PRO A 1 95 ? 6.663 -4.482 8.595 1.00 89.75 95 PRO A O 1
ATOM 756 N N . VAL A 1 96 ? 6.352 -5.384 6.566 1.00 87.88 96 VAL A N 1
ATOM 757 C CA . VAL A 1 96 ? 6.902 -6.705 6.920 1.00 87.88 96 VAL A CA 1
ATOM 758 C C . VAL A 1 96 ? 8.339 -6.829 6.434 1.00 87.88 96 VAL A C 1
ATOM 760 O O . VAL A 1 96 ? 8.752 -6.075 5.565 1.00 87.88 96 VAL A O 1
ATOM 763 N N . ASP A 1 97 ? 9.111 -7.783 6.943 1.00 87.88 97 ASP A N 1
ATOM 764 C CA . ASP A 1 97 ? 10.381 -8.116 6.294 1.00 87.88 97 ASP A CA 1
ATOM 765 C C . ASP A 1 97 ? 10.157 -8.873 4.965 1.00 87.88 97 ASP A C 1
ATOM 767 O O . ASP A 1 97 ? 9.089 -9.440 4.706 1.00 87.88 97 ASP A O 1
ATOM 771 N N . ILE A 1 98 ? 11.169 -8.864 4.090 1.00 86.81 98 ILE A N 1
ATOM 772 C CA . ILE A 1 98 ? 11.094 -9.501 2.763 1.00 86.81 98 ILE A CA 1
ATOM 773 C C . ILE A 1 98 ? 10.770 -11.008 2.854 1.00 86.81 98 ILE A C 1
ATOM 775 O O . ILE A 1 98 ? 9.884 -11.462 2.119 1.00 86.81 98 ILE A O 1
ATOM 779 N N . PRO A 1 99 ? 11.431 -11.810 3.718 1.00 88.69 99 PRO A N 1
ATOM 780 C CA . PRO A 1 99 ? 11.077 -13.220 3.886 1.00 88.69 99 PRO A CA 1
ATOM 781 C C . PRO A 1 99 ? 9.611 -13.439 4.281 1.00 88.69 99 PRO A C 1
ATOM 783 O O . PRO A 1 99 ? 8.934 -14.296 3.711 1.00 88.69 99 PRO A O 1
ATOM 786 N N . GLN A 1 100 ? 9.093 -12.651 5.221 1.00 86.75 100 GLN A N 1
ATOM 787 C CA . GLN A 1 100 ? 7.713 -12.723 5.679 1.00 86.75 100 GLN A CA 1
ATOM 788 C C . GLN A 1 100 ? 6.736 -12.358 4.563 1.00 86.75 100 GLN A C 1
ATOM 790 O O . GLN A 1 100 ? 5.727 -13.048 4.405 1.00 86.75 100 GLN A O 1
ATOM 795 N N . ALA A 1 101 ? 7.035 -11.324 3.774 1.00 87.06 101 ALA A N 1
ATOM 796 C CA . ALA A 1 101 ? 6.203 -10.915 2.646 1.00 87.06 101 ALA A CA 1
ATOM 797 C C . ALA A 1 101 ? 6.024 -12.053 1.631 1.00 87.06 101 ALA A C 1
ATOM 799 O O . ALA A 1 101 ? 4.898 -12.415 1.281 1.00 87.06 101 ALA A O 1
ATOM 800 N N . ARG A 1 102 ? 7.141 -12.677 1.233 1.00 88.31 102 ARG A N 1
ATOM 801 C CA . ARG A 1 102 ? 7.163 -13.817 0.306 1.00 88.31 102 ARG A CA 1
ATOM 802 C C . ARG A 1 102 ? 6.357 -14.999 0.838 1.00 88.31 102 ARG A C 1
ATOM 804 O O . ARG A 1 102 ? 5.503 -15.522 0.128 1.00 88.31 102 ARG A O 1
ATOM 811 N N . ASN A 1 103 ? 6.578 -15.379 2.096 1.00 91.00 103 ASN A N 1
ATOM 812 C CA . ASN A 1 103 ? 5.886 -16.514 2.709 1.00 91.00 103 ASN A CA 1
ATOM 813 C C . ASN A 1 103 ? 4.367 -16.303 2.778 1.00 91.00 103 ASN A C 1
ATOM 815 O O . ASN A 1 103 ? 3.604 -17.229 2.514 1.00 91.00 103 ASN A O 1
ATOM 819 N N . ARG A 1 104 ? 3.913 -15.087 3.109 1.00 89.00 104 ARG A N 1
ATOM 820 C CA . ARG A 1 104 ? 2.478 -14.773 3.182 1.00 89.00 104 ARG A CA 1
ATOM 821 C C . ARG A 1 104 ? 1.805 -14.765 1.810 1.00 89.00 104 ARG A C 1
ATOM 823 O O . ARG A 1 104 ? 0.666 -15.208 1.714 1.00 89.00 104 ARG A O 1
ATOM 830 N N . ALA A 1 105 ? 2.504 -14.308 0.771 1.00 86.88 105 ALA A N 1
ATOM 831 C CA . ALA A 1 105 ? 2.001 -14.340 -0.601 1.00 86.88 105 ALA A CA 1
ATOM 832 C C . ALA A 1 105 ? 1.897 -15.770 -1.166 1.00 86.88 105 ALA A C 1
ATOM 834 O O . ALA A 1 105 ? 0.987 -16.051 -1.934 1.00 86.88 105 ALA A O 1
ATOM 835 N N . MET A 1 106 ? 2.798 -16.680 -0.773 1.00 87.00 106 MET A N 1
ATOM 836 C CA . MET A 1 106 ? 2.784 -18.086 -1.215 1.00 87.00 106 MET A CA 1
ATOM 837 C C . MET A 1 106 ? 1.758 -18.965 -0.485 1.00 87.00 106 MET A C 1
ATOM 839 O O . MET A 1 106 ? 1.404 -20.030 -0.979 1.00 87.00 106 MET A O 1
ATOM 843 N N . ALA A 1 107 ? 1.304 -18.561 0.702 1.00 79.62 107 ALA A N 1
ATOM 844 C CA . ALA A 1 107 ? 0.365 -19.331 1.521 1.00 79.62 107 ALA A CA 1
ATOM 845 C C . ALA A 1 107 ? -1.116 -19.168 1.101 1.00 79.62 107 ALA A C 1
ATOM 847 O O . ALA A 1 107 ? -2.012 -19.482 1.887 1.00 79.62 107 ALA A O 1
ATOM 848 N N . ARG A 1 108 ? -1.376 -18.634 -0.096 1.00 60.81 108 ARG A N 1
ATOM 849 C CA . ARG A 1 108 ? -2.686 -18.242 -0.636 1.00 60.81 108 ARG A CA 1
ATOM 850 C C . ARG A 1 108 ? -2.919 -18.913 -1.981 1.00 60.81 108 ARG A C 1
ATOM 852 O O . ARG A 1 108 ? -4.085 -19.293 -2.216 1.00 60.81 108 ARG A O 1
#

Radius of gyration: 13.83 Å; Cα contacts (8 Å, |Δi|>4): 210; chains: 1; bounding box: 31×32×38 Å

Sequence (108 aa):
MILQLPLPNGDVAVYFRLPATIWADKVQLVGDFNGWSTQATPMRLGENYWEAKLTLHAGERYCYAYLIDEVDWCTDSPPIERAFGAPPPPVTMLPVDIPQARNRAMAR

Solvent-accessible surface area (backbone atoms only — not comparable to full-atom values): 6344 Å² total; per-residue (Å²): 82,77,48,80,42,82,42,98,87,60,35,26,42,36,36,44,37,46,65,48,85,58,94,64,92,41,43,23,51,28,21,61,92,59,68,26,33,81,75,78,37,66,37,47,79,51,95,65,29,28,38,38,79,46,79,42,62,51,81,41,76,39,47,32,40,36,34,35,64,88,74,46,68,43,57,81,60,77,79,84,79,67,59,89,86,62,80,79,67,62,53,44,78,38,70,49,57,63,72,57,49,53,53,52,40,70,76,107

InterPro domains:
  IPR004193 Glycoside hydrolase, family 13, N-terminal [PF02922] (24-69)
  IPR013783 Immunoglobulin-like fold [G3DSA:2.60.40.10] (7-84)
  IPR014756 Immunoglobulin E-set [SSF81296] (16-77)

Organism: NCBI:txid765420

Mean predicted aligned error: 4.79 Å